Protein AF-A0AB37R751-F1 (afdb_monomer)

Solvent-accessible surface area (backbone atoms only — not comparable to full-atom values): 9716 Å² total; per-residue (Å²): 135,88,84,83,90,74,91,70,77,79,78,75,76,76,74,74,76,80,80,56,66,66,31,51,50,54,21,47,42,38,65,80,43,50,82,46,45,43,68,73,42,83,86,43,25,41,24,34,65,90,78,67,50,33,32,35,45,48,62,89,90,74,39,48,25,40,50,43,96,90,78,48,73,48,73,56,52,73,67,41,37,67,54,26,46,63,26,50,53,50,43,52,60,57,48,73,79,51,77,79,85,55,80,69,80,67,48,75,50,78,55,96,90,33,19,37,17,36,34,90,95,52,65,53,34,3,40,23,93,38,68,64,44,2,41,54,23,26,46,35,73,77,26,73,66,58,32,67,71,79,60,74,86,65,89,71,51,65,45,73,60,90,127

Sequence (163 aa):
MRLFDWLNPRKKVEVEVADYPEARRIAHSLREFPEDWAWKIKGYELLHVPTGFAMWVANKAYGLEEIISGGGKNKFSEHEQSIIWPAVEEWLARCKVGFTGRLPKVRIHWANGVWWCMAKGHPWAGAGISPADAYRSWSRAVSIQERKYETPDEPLQVWSRAL

Organism: Pseudomonas amygdali pv. lachrymans (NCBI:txid53707)

Nearest PDB structures (foldseek):
  8chu-assembly1_A  TM=2.164E-01  e=4.815E-01  Homo sapiens
  5e3s-assembly1_A-2  TM=2.008E-01  e=6.492E+00  Danio rerio

Foldseek 3Di:
DDDDDDPPPDPPPPPPPPDDVVLLVLLCCLQVPVVLWDDPPPQFKIARNVPRWIWGDDPPVVFIWTQDDPRDTHGDDPVSRVSRVVSVVVSVVLCVVDDPVDDADWDWDDDPQWIWIDHPPDQKIFIDNDSVLRVLLRCVVRDPCSCPPDPVPDDGRMDGDDD

Mean predicted aligned error: 15.71 Å

Radius of gyration: 23.75 Å; Cα contacts (8 Å, |Δi|>4): 218; chains: 1; bounding box: 66×27×84 Å

pLDDT: mean 73.71, std 17.1, range [35.91, 94.25]

Secondary structure (DSSP, 8-state):
--------------------HHHHHHHHHHHH-GGGEEEEETTTEEEETTT--EEEE--TTT-EEEE-TTS-EEEPPHHHHHHHHHHHHHHHHHHTTS-SSSPP-EEEEEETTEEEEEETT-SEEEEESSHHHHHHHHHHHH-HHHHHHH-TTPPP-EEE---

Structure (mmCIF, N/CA/C/O backbone):
data_AF-A0AB37R751-F1
#
_entry.id   AF-A0AB37R751-F1
#
loop_
_atom_site.group_PDB
_atom_site.id
_atom_site.type_symbol
_atom_site.label_atom_id
_atom_site.label_alt_id
_atom_site.label_comp_id
_atom_site.label_asym_id
_atom_site.label_entity_id
_atom_site.label_seq_id
_atom_site.pdbx_PDB_ins_code
_atom_site.Cartn_x
_atom_site.Cartn_y
_atom_site.Cartn_z
_atom_site.occupancy
_atom_site.B_iso_or_equiv
_atom_site.auth_seq_id
_atom_site.auth_comp_id
_atom_site.auth_asym_id
_atom_site.auth_atom_id
_atom_site.pdbx_PDB_model_num
ATOM 1 N N . MET A 1 1 ? -49.735 1.252 50.911 1.00 37.78 1 MET A N 1
ATOM 2 C CA . MET A 1 1 ? -49.364 0.185 49.957 1.00 37.78 1 MET A CA 1
ATOM 3 C C . MET A 1 1 ? -49.403 0.803 48.566 1.00 37.78 1 MET A C 1
ATOM 5 O O . MET A 1 1 ? -50.421 1.377 48.213 1.00 37.78 1 MET A O 1
ATOM 9 N N . ARG A 1 2 ? -48.249 0.860 47.888 1.00 44.59 2 ARG A N 1
ATOM 10 C CA . ARG A 1 2 ? -48.030 1.554 46.604 1.00 44.59 2 ARG A CA 1
ATOM 11 C C . ARG A 1 2 ? -48.773 0.838 45.473 1.00 44.59 2 ARG A C 1
ATOM 13 O O . ARG A 1 2 ? -48.759 -0.383 45.492 1.00 44.59 2 ARG A O 1
ATOM 20 N N . LEU A 1 3 ? -49.230 1.555 44.448 1.00 35.91 3 LEU A N 1
ATOM 21 C CA . LEU A 1 3 ? -48.787 1.275 43.078 1.00 35.91 3 LEU A CA 1
ATOM 22 C C . LEU A 1 3 ? -49.074 2.477 42.167 1.00 35.91 3 LEU A C 1
ATOM 24 O O . LEU A 1 3 ? -50.175 3.007 42.115 1.00 35.91 3 LEU A O 1
ATOM 28 N N . PHE A 1 4 ? -47.997 2.929 41.540 1.00 40.53 4 PHE A N 1
ATOM 29 C CA . PHE A 1 4 ? -47.897 4.025 40.596 1.00 40.53 4 PHE A CA 1
ATOM 30 C C . PHE A 1 4 ? -48.294 3.524 39.201 1.00 40.53 4 PHE A C 1
ATOM 32 O O . PHE A 1 4 ? -47.631 2.623 38.689 1.00 40.53 4 PHE A O 1
ATOM 39 N N . ASP A 1 5 ? -49.279 4.155 38.565 1.00 44.03 5 ASP A N 1
ATOM 40 C CA . ASP A 1 5 ? -49.481 4.074 37.116 1.00 44.03 5 ASP A CA 1
ATOM 41 C C . ASP A 1 5 ? -48.626 5.151 36.432 1.00 44.03 5 ASP A C 1
ATOM 43 O O . ASP A 1 5 ? -49.020 6.311 36.319 1.00 44.03 5 ASP A O 1
ATOM 47 N N . TRP A 1 6 ? -47.426 4.773 35.985 1.00 41.66 6 TRP A N 1
ATOM 48 C CA . TRP A 1 6 ? -46.680 5.525 34.973 1.00 41.66 6 TRP A CA 1
ATOM 49 C C . TRP A 1 6 ? -46.772 4.772 33.649 1.00 41.66 6 TRP A C 1
ATOM 51 O O . TRP A 1 6 ? -46.018 3.832 33.392 1.00 41.66 6 TRP A O 1
ATOM 61 N N . LEU A 1 7 ? -47.665 5.231 32.775 1.00 47.12 7 LEU A N 1
ATOM 62 C CA . LEU A 1 7 ? -47.540 5.028 31.336 1.00 47.12 7 LEU A CA 1
ATOM 63 C C . LEU A 1 7 ? -46.283 5.769 30.869 1.00 47.12 7 LEU A C 1
ATOM 65 O O . LEU A 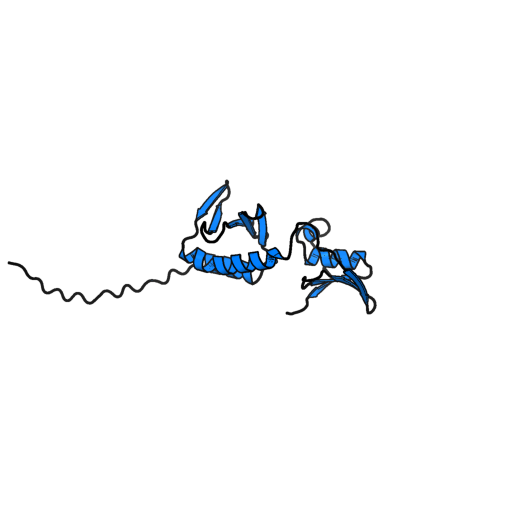1 7 ? -46.330 6.950 30.538 1.00 47.12 7 LEU A O 1
ATOM 69 N N . ASN A 1 8 ? -45.145 5.080 30.873 1.00 43.25 8 ASN A N 1
ATOM 70 C CA . ASN A 1 8 ? -43.934 5.553 30.221 1.00 43.25 8 ASN A CA 1
ATOM 71 C C . ASN A 1 8 ? -43.844 4.837 28.862 1.00 43.25 8 ASN A C 1
ATOM 73 O O . ASN A 1 8 ? -43.461 3.662 28.818 1.00 43.25 8 ASN A O 1
ATOM 77 N N . PRO A 1 9 ? -44.275 5.465 27.752 1.00 44.16 9 PRO A N 1
ATOM 78 C CA . PRO A 1 9 ? -44.154 4.850 26.443 1.00 44.16 9 PRO A CA 1
ATOM 79 C C . PRO A 1 9 ? -42.669 4.662 26.159 1.00 44.16 9 PRO A C 1
ATOM 81 O O . PRO A 1 9 ? -41.881 5.600 26.256 1.00 44.16 9 PRO A O 1
ATOM 84 N N . ARG A 1 10 ? -42.306 3.411 25.860 1.00 42.28 10 ARG A N 1
ATOM 85 C CA . ARG A 1 10 ? -40.988 2.963 25.403 1.00 42.28 10 ARG A CA 1
ATOM 86 C C . ARG A 1 10 ? -40.273 4.094 24.662 1.00 42.28 10 ARG A C 1
ATOM 88 O O . ARG A 1 10 ? -40.614 4.379 23.515 1.00 42.28 10 ARG A O 1
ATOM 95 N N . LYS A 1 11 ? -39.285 4.716 25.317 1.00 39.94 11 LYS A N 1
ATOM 96 C CA . LYS A 1 11 ? -38.267 5.521 24.641 1.00 39.94 11 LYS A CA 1
ATOM 97 C C . LYS A 1 11 ? -37.709 4.633 23.532 1.00 39.94 11 LYS A C 1
ATOM 99 O O . LYS A 1 11 ? -36.967 3.693 23.810 1.00 39.94 11 LYS A O 1
ATOM 104 N N . LYS A 1 12 ? -38.112 4.889 22.286 1.00 41.22 12 LYS A N 1
ATOM 105 C CA . LYS A 1 12 ? -37.323 4.483 21.131 1.00 41.22 12 LYS A CA 1
ATOM 106 C C . LYS A 1 12 ? -36.007 5.219 21.309 1.00 41.22 12 LYS A C 1
ATOM 108 O O . LYS A 1 12 ? -35.954 6.434 21.163 1.00 41.22 12 LYS A O 1
ATOM 113 N N . VAL A 1 13 ? -34.988 4.490 21.744 1.00 42.94 13 VAL A N 1
ATOM 114 C CA . VAL A 1 13 ? -33.613 4.947 21.612 1.00 42.94 13 VAL A CA 1
ATOM 115 C C . VAL A 1 13 ? -33.376 4.944 20.109 1.00 42.94 13 VAL A C 1
ATOM 117 O O . VAL A 1 13 ? -33.146 3.892 19.517 1.00 42.94 13 VAL A O 1
ATOM 120 N N . GLU A 1 14 ? -33.587 6.093 19.471 1.00 40.62 14 GLU A N 1
ATOM 121 C CA . GLU A 1 14 ? -32.978 6.363 18.178 1.00 40.62 14 GLU A CA 1
ATOM 122 C C . GLU A 1 14 ? -31.481 6.203 18.407 1.00 40.62 14 GLU A C 1
ATOM 124 O O . GLU A 1 14 ? -30.848 6.994 19.102 1.00 40.62 14 GLU A O 1
ATOM 129 N N . VAL A 1 15 ? -30.949 5.081 17.931 1.00 46.31 15 VAL A N 1
ATOM 130 C CA . VAL A 1 15 ? -29.513 4.889 17.824 1.00 46.31 15 VAL A CA 1
ATOM 131 C C . VAL A 1 15 ? -29.079 5.940 16.815 1.00 46.31 15 VAL A C 1
ATOM 133 O O . VAL A 1 15 ? -29.307 5.765 15.619 1.00 46.31 15 VAL A O 1
ATOM 136 N N . GLU A 1 16 ? -28.536 7.060 17.295 1.00 49.44 16 GLU A N 1
ATOM 137 C CA . GLU A 1 16 ? -27.708 7.925 16.464 1.00 49.44 16 GLU A CA 1
ATOM 138 C C . GLU A 1 16 ? -26.706 6.998 15.783 1.00 49.44 16 GLU A C 1
ATOM 140 O O . GLU A 1 16 ? -25.875 6.364 16.437 1.00 49.44 16 GLU A O 1
ATOM 145 N N . VAL A 1 17 ? -26.859 6.829 14.471 1.00 55.38 17 VAL A N 1
ATOM 146 C CA . VAL A 1 17 ? -25.887 6.106 13.665 1.00 55.38 17 VAL A CA 1
ATOM 147 C C . VAL A 1 17 ? -24.638 6.961 13.737 1.00 55.38 17 VAL A C 1
ATOM 149 O O . VAL A 1 17 ? -24.540 7.959 13.028 1.00 55.38 17 VAL A O 1
ATOM 152 N N . ALA A 1 18 ? -23.736 6.620 14.658 1.00 63.06 18 ALA A N 1
ATOM 153 C CA . ALA A 1 18 ? -22.441 7.259 14.752 1.00 63.06 18 ALA A CA 1
ATOM 154 C C . ALA A 1 18 ? -21.825 7.213 13.352 1.00 63.06 18 ALA A C 1
ATOM 156 O O . ALA A 1 18 ? -21.628 6.137 12.779 1.00 63.06 18 ALA A O 1
ATOM 157 N N . ASP A 1 19 ? -21.631 8.385 12.754 1.00 81.69 19 ASP A N 1
ATOM 158 C CA . ASP A 1 19 ? -20.976 8.463 11.465 1.00 81.69 19 ASP A CA 1
ATOM 159 C C . ASP A 1 19 ? -19.473 8.344 11.701 1.00 81.69 19 ASP A C 1
ATOM 161 O O . ASP A 1 19 ? -18.906 9.027 12.554 1.00 81.69 19 ASP A O 1
ATO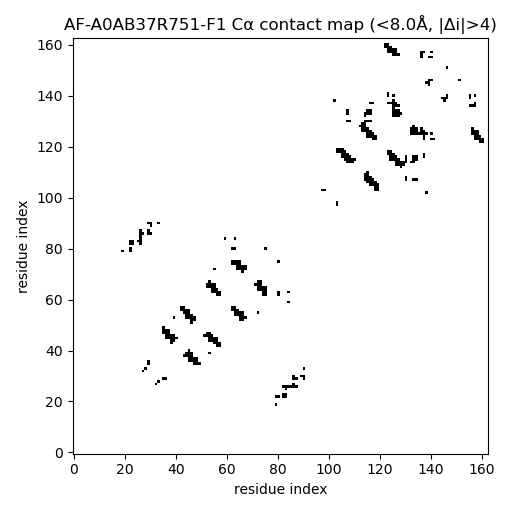M 165 N N . TYR A 1 20 ? -18.832 7.448 10.956 1.00 88.75 20 TYR A N 1
ATOM 166 C CA . TYR A 1 20 ? -17.402 7.163 11.060 1.00 88.75 20 TYR A CA 1
ATOM 167 C C . TYR A 1 20 ? -16.695 7.646 9.784 1.00 88.75 20 TYR A C 1
ATOM 169 O O . TYR A 1 20 ? -16.256 6.821 8.972 1.00 88.75 20 TYR A O 1
ATOM 177 N N . PRO A 1 21 ? -16.612 8.971 9.546 1.00 88.69 21 PRO A N 1
ATOM 178 C CA . PRO A 1 21 ? -16.107 9.527 8.291 1.00 88.69 21 PRO A CA 1
ATOM 179 C C . PRO A 1 21 ? -14.650 9.136 8.034 1.00 88.69 21 PRO A C 1
ATOM 181 O O . PRO A 1 21 ? -14.301 8.779 6.911 1.00 88.69 21 PRO A O 1
ATOM 184 N N . GLU A 1 22 ? -13.815 9.103 9.075 1.00 88.12 22 GLU A N 1
ATOM 185 C CA . GLU A 1 22 ? -12.412 8.701 8.951 1.00 88.12 22 GLU A CA 1
ATOM 186 C C . GLU A 1 22 ? -12.260 7.221 8.589 1.00 88.12 22 GLU A C 1
ATOM 188 O O . GLU A 1 22 ? -11.513 6.885 7.670 1.00 88.12 22 GLU A O 1
ATOM 193 N N . ALA A 1 23 ? -13.036 6.329 9.211 1.00 90.25 23 ALA A N 1
ATOM 194 C CA . ALA A 1 23 ? -13.029 4.912 8.852 1.00 90.25 23 ALA A CA 1
ATOM 195 C C . ALA A 1 23 ? -13.472 4.687 7.398 1.00 90.25 23 ALA A C 1
ATOM 197 O O . ALA A 1 23 ? -12.856 3.903 6.671 1.00 90.25 23 ALA A O 1
ATOM 198 N N . ARG A 1 24 ? -14.502 5.415 6.940 1.00 90.69 24 ARG A N 1
ATOM 199 C CA . ARG A 1 24 ? -14.938 5.396 5.534 1.00 90.69 24 ARG A CA 1
ATOM 200 C C . ARG A 1 24 ? -13.844 5.921 4.604 1.00 90.69 24 ARG A C 1
ATOM 202 O O . ARG A 1 24 ? -13.620 5.318 3.558 1.00 90.69 24 ARG A O 1
ATOM 209 N N . ARG A 1 25 ? -13.147 6.997 4.982 1.00 86.56 25 ARG A N 1
ATOM 210 C CA . ARG A 1 25 ? -12.048 7.594 4.207 1.00 86.56 25 ARG A CA 1
ATOM 211 C C . ARG A 1 25 ? -10.875 6.629 4.050 1.00 86.56 25 ARG A C 1
ATOM 213 O O . ARG A 1 25 ? -10.386 6.455 2.936 1.00 86.56 25 ARG A O 1
ATOM 220 N N . ILE A 1 26 ? -10.471 5.954 5.128 1.00 89.62 26 ILE A N 1
ATOM 221 C CA . ILE A 1 26 ? -9.421 4.923 5.100 1.00 89.62 26 ILE A CA 1
ATOM 222 C C . ILE A 1 26 ? -9.850 3.752 4.207 1.00 89.62 26 ILE A C 1
ATOM 224 O O . ILE A 1 26 ? -9.105 3.353 3.313 1.00 89.62 26 ILE A O 1
ATOM 228 N N . ALA A 1 27 ? -11.065 3.229 4.402 1.00 92.00 27 ALA A N 1
ATOM 229 C CA . ALA A 1 27 ? -11.585 2.117 3.609 1.00 92.00 27 ALA A CA 1
ATOM 230 C C . ALA A 1 27 ? -11.683 2.460 2.113 1.00 92.00 27 ALA A C 1
ATOM 232 O O . ALA A 1 27 ? -11.318 1.647 1.268 1.00 92.00 27 ALA A O 1
ATOM 233 N N . HIS A 1 28 ? -12.157 3.665 1.785 1.00 85.81 28 HIS A N 1
ATOM 234 C CA . HIS A 1 28 ? -12.217 4.174 0.417 1.00 85.81 28 HIS A CA 1
ATOM 235 C C . HIS A 1 28 ? -10.816 4.296 -0.189 1.00 85.81 28 HIS A C 1
ATOM 237 O O . HIS A 1 28 ? -10.583 3.811 -1.290 1.00 85.81 28 HIS A O 1
ATOM 243 N N . SER A 1 29 ? -9.863 4.879 0.546 1.00 81.12 29 SER A N 1
ATOM 244 C CA . SER A 1 29 ? -8.475 5.016 0.094 1.00 81.12 29 SER A CA 1
ATOM 245 C C . SER A 1 29 ? -7.828 3.663 -0.224 1.00 81.12 29 SER A C 1
ATOM 247 O O . SER A 1 29 ? -7.246 3.511 -1.290 1.00 81.12 29 SER A O 1
ATOM 249 N N . LEU A 1 30 ? -7.992 2.653 0.636 1.00 86.50 30 LEU A N 1
ATOM 250 C CA . LEU A 1 30 ? -7.456 1.304 0.399 1.00 86.50 30 LEU A CA 1
ATOM 251 C C . LEU A 1 30 ? -8.045 0.615 -0.846 1.00 86.50 30 LEU A C 1
ATOM 253 O O . LEU A 1 30 ? -7.355 -0.186 -1.480 1.00 86.50 30 LEU A O 1
ATOM 257 N N . ARG A 1 31 ? -9.314 0.889 -1.177 1.00 83.94 31 ARG A N 1
ATOM 258 C CA . ARG A 1 31 ? -10.012 0.272 -2.319 1.00 83.94 31 ARG A CA 1
ATOM 259 C C . ARG A 1 31 ? -9.673 0.942 -3.642 1.00 83.94 31 ARG A C 1
ATOM 261 O O . ARG A 1 31 ? -9.304 0.238 -4.586 1.00 83.94 31 ARG A O 1
ATOM 268 N N . GLU A 1 32 ? -9.809 2.265 -3.674 1.00 80.62 32 GLU A N 1
ATOM 269 C CA . GLU A 1 32 ? -9.694 3.084 -4.884 1.00 80.62 32 GLU A CA 1
ATOM 270 C C . GLU A 1 32 ? -8.238 3.420 -5.224 1.00 80.62 32 GLU A C 1
ATOM 272 O O . GLU A 1 32 ? -7.900 3.522 -6.398 1.00 80.62 32 GLU A O 1
ATOM 277 N N . PHE A 1 33 ? -7.370 3.536 -4.211 1.00 76.31 33 PHE A N 1
ATOM 278 C CA . PHE A 1 33 ? -5.958 3.916 -4.359 1.00 76.31 33 PHE A CA 1
ATOM 279 C C . PHE A 1 33 ? -5.023 2.935 -3.622 1.00 76.31 33 PHE A C 1
ATOM 281 O O . PHE A 1 33 ? -4.244 3.332 -2.750 1.00 76.31 33 PHE A O 1
ATOM 288 N N . PRO A 1 34 ? -5.088 1.620 -3.907 1.00 78.00 34 PRO A N 1
ATOM 289 C CA . PRO A 1 34 ? -4.289 0.612 -3.207 1.00 78.00 34 PRO A CA 1
ATOM 290 C C . PRO A 1 34 ? -2.769 0.834 -3.328 1.00 78.00 34 PRO A C 1
ATOM 292 O O . PRO A 1 34 ? -2.019 0.379 -2.466 1.00 78.00 34 PRO A O 1
ATOM 295 N N . GLU A 1 35 ? -2.301 1.512 -4.374 1.00 74.94 35 GLU A N 1
ATOM 296 C CA . GLU 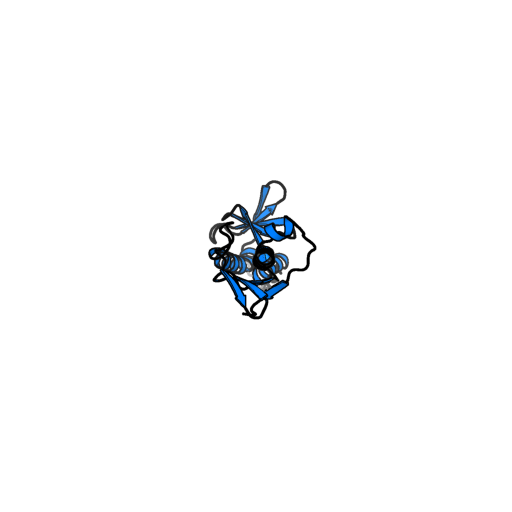A 1 35 ? -0.898 1.848 -4.635 1.00 74.94 35 GLU A CA 1
ATOM 297 C C . GLU A 1 35 ? -0.323 2.936 -3.720 1.00 74.94 35 GLU A C 1
ATOM 299 O O . GLU A 1 35 ? 0.900 3.017 -3.573 1.00 74.94 35 GLU A O 1
ATOM 304 N N . ASP A 1 36 ? -1.180 3.735 -3.081 1.00 79.06 36 ASP A N 1
ATOM 305 C CA . ASP A 1 36 ? -0.762 4.724 -2.083 1.00 79.06 36 ASP A CA 1
ATOM 306 C C . ASP A 1 36 ? -0.413 4.070 -0.743 1.00 79.06 36 ASP A C 1
ATOM 308 O O . ASP A 1 36 ? 0.169 4.703 0.141 1.00 79.06 36 ASP A O 1
ATOM 312 N N . TRP A 1 37 ? -0.731 2.785 -0.595 1.00 81.25 37 TRP A N 1
ATOM 313 C CA . TRP A 1 37 ? -0.451 2.003 0.592 1.00 81.25 37 TRP A CA 1
ATOM 314 C C . TRP A 1 37 ? 0.729 1.063 0.366 1.00 81.25 37 TRP A C 1
ATOM 316 O O . TRP A 1 37 ? 0.867 0.411 -0.668 1.00 81.25 37 TRP A O 1
ATOM 326 N N . ALA A 1 38 ? 1.586 0.963 1.374 1.00 83.44 38 ALA A N 1
ATOM 327 C CA . ALA A 1 38 ? 2.741 0.080 1.372 1.00 83.44 38 ALA A CA 1
ATOM 328 C C . ALA A 1 38 ? 2.964 -0.529 2.756 1.00 83.44 38 ALA A C 1
ATOM 330 O O . ALA A 1 38 ? 2.477 -0.034 3.770 1.00 83.44 38 ALA A O 1
ATOM 331 N N . TRP A 1 39 ? 3.759 -1.593 2.818 1.00 81.62 39 TRP A N 1
ATOM 332 C CA . TRP A 1 39 ? 4.257 -2.086 4.096 1.00 81.62 39 TRP A CA 1
ATOM 333 C C . TRP A 1 39 ? 5.308 -1.128 4.661 1.00 81.62 39 TRP A C 1
ATOM 335 O O . TRP A 1 39 ? 6.333 -0.900 4.022 1.00 81.62 39 TRP A O 1
ATOM 345 N N . LYS A 1 40 ? 5.095 -0.641 5.886 1.00 81.69 40 LYS A N 1
ATOM 346 C CA . LYS A 1 40 ? 6.146 -0.011 6.702 1.00 81.69 40 LYS A CA 1
ATOM 347 C C . LYS A 1 40 ? 6.956 -1.064 7.447 1.00 81.69 40 LYS A C 1
ATOM 349 O O . LYS A 1 40 ? 8.180 -1.075 7.374 1.00 81.69 40 LYS A O 1
ATOM 354 N N . ILE A 1 41 ? 6.255 -1.999 8.088 1.00 77.12 41 ILE A N 1
ATOM 355 C CA . ILE A 1 41 ? 6.808 -3.238 8.638 1.00 77.12 41 ILE A CA 1
ATOM 356 C C . ILE A 1 41 ? 5.987 -4.380 8.058 1.00 77.12 41 ILE A C 1
ATOM 358 O O . ILE A 1 41 ? 4.793 -4.512 8.332 1.00 77.12 41 ILE A O 1
ATOM 362 N N . LYS A 1 42 ? 6.620 -5.204 7.222 1.00 74.88 42 LYS A N 1
ATOM 363 C CA . LYS A 1 42 ? 5.929 -6.262 6.481 1.00 74.88 42 LYS A CA 1
ATOM 364 C C . LYS A 1 42 ? 5.181 -7.207 7.425 1.00 74.88 42 LYS A C 1
ATOM 366 O O . LYS A 1 42 ? 5.785 -7.797 8.314 1.00 74.88 42 LYS A O 1
ATOM 371 N N . GLY A 1 43 ? 3.881 -7.371 7.181 1.00 71.62 43 GLY A N 1
ATOM 372 C CA . GLY A 1 43 ? 3.004 -8.249 7.956 1.00 71.62 43 GLY A CA 1
ATOM 373 C C . GLY A 1 43 ? 2.445 -7.639 9.243 1.00 71.62 43 GLY A C 1
ATOM 374 O O . GLY A 1 43 ? 1.661 -8.312 9.902 1.00 71.62 43 GLY A O 1
ATOM 375 N N . TYR A 1 44 ? 2.818 -6.401 9.586 1.00 77.19 44 TYR A N 1
ATOM 376 C CA . TYR A 1 44 ? 2.396 -5.757 10.832 1.00 77.19 44 TYR A CA 1
ATOM 377 C C . TYR A 1 44 ? 1.918 -4.317 10.655 1.00 77.19 44 TYR A C 1
ATOM 379 O O . TYR A 1 44 ? 1.015 -3.913 11.371 1.00 77.19 44 TYR A O 1
ATOM 387 N N . GLU A 1 45 ? 2.487 -3.535 9.733 1.00 86.00 45 GLU A N 1
ATOM 388 C CA . GLU A 1 45 ? 2.176 -2.105 9.606 1.00 86.00 45 GLU A CA 1
ATOM 389 C C . GLU A 1 45 ? 1.986 -1.679 8.149 1.00 86.00 45 GLU A C 1
ATOM 391 O O . GLU A 1 45 ? 2.918 -1.765 7.342 1.00 86.00 45 GLU A O 1
ATOM 396 N N . LEU A 1 46 ? 0.800 -1.161 7.834 1.00 87.50 46 LEU A N 1
ATOM 397 C CA . LEU A 1 46 ? 0.500 -0.475 6.583 1.00 87.50 46 LEU A CA 1
ATOM 398 C C . LEU A 1 46 ? 0.759 1.020 6.722 1.00 87.50 46 LEU A C 1
ATOM 400 O O . LEU A 1 46 ? 0.418 1.624 7.730 1.00 87.50 46 LEU A O 1
ATOM 404 N N . LEU A 1 47 ? 1.341 1.617 5.693 1.00 87.88 47 LEU A N 1
ATOM 405 C CA . LEU A 1 47 ? 1.632 3.038 5.589 1.00 87.88 47 LEU A CA 1
ATOM 406 C C . LEU A 1 47 ? 0.947 3.590 4.352 1.00 87.88 47 LEU A C 1
ATOM 408 O O . LEU A 1 47 ? 1.208 3.122 3.247 1.00 87.88 47 LEU A O 1
ATOM 412 N N . HIS A 1 48 ? 0.140 4.621 4.547 1.00 84.62 48 HIS A N 1
ATOM 413 C CA . HIS A 1 48 ? -0.312 5.494 3.483 1.00 84.62 48 HIS A CA 1
ATOM 414 C C . HIS A 1 48 ? 0.822 6.470 3.147 1.00 84.62 48 HIS A C 1
ATOM 416 O O . HIS A 1 48 ? 1.094 7.431 3.873 1.00 84.62 48 HIS A O 1
ATOM 422 N N . VAL A 1 49 ? 1.533 6.180 2.061 1.00 80.81 49 VAL A N 1
ATOM 423 C CA . VAL A 1 49 ? 2.767 6.858 1.648 1.00 80.81 49 VAL A CA 1
ATOM 424 C C . VAL A 1 49 ? 2.584 8.370 1.459 1.00 80.81 49 VAL A C 1
ATOM 426 O O . VAL A 1 49 ? 3.481 9.098 1.893 1.00 80.81 49 VAL A O 1
ATOM 429 N N . PRO A 1 50 ? 1.478 8.881 0.874 1.00 75.75 50 PRO A N 1
ATOM 430 C CA . PRO A 1 50 ? 1.313 10.320 0.672 1.00 75.75 50 PRO A CA 1
ATOM 431 C C . PRO A 1 50 ? 1.216 11.125 1.971 1.00 75.75 50 PRO A C 1
ATOM 433 O O . PRO A 1 50 ? 1.736 12.235 2.039 1.00 75.75 50 PRO A O 1
ATOM 436 N N . THR A 1 51 ? 0.558 10.586 3.004 1.00 78.25 51 THR A N 1
ATOM 437 C CA . THR A 1 51 ? 0.278 11.340 4.243 1.00 78.25 51 THR A CA 1
ATOM 438 C C . THR A 1 51 ? 1.166 10.943 5.414 1.00 78.25 51 THR A C 1
ATOM 440 O O . THR A 1 51 ? 1.165 11.628 6.432 1.00 78.25 51 THR A O 1
ATOM 443 N N . GLY A 1 52 ? 1.890 9.827 5.318 1.00 81.69 52 GLY A N 1
ATOM 444 C CA . GLY A 1 52 ? 2.654 9.279 6.438 1.00 81.69 52 GLY A CA 1
ATOM 445 C C . GLY A 1 52 ? 1.797 8.568 7.493 1.00 81.69 52 GLY A C 1
ATOM 446 O O . GLY A 1 52 ? 2.350 8.053 8.465 1.00 81.69 52 GLY A O 1
ATOM 447 N N . PHE A 1 53 ? 0.473 8.510 7.305 1.00 87.75 53 PHE A N 1
ATOM 448 C CA . PHE A 1 53 ? -0.438 7.779 8.186 1.00 87.75 53 PHE A CA 1
ATOM 449 C C . PHE A 1 53 ? -0.074 6.296 8.188 1.00 87.75 53 PHE A C 1
ATOM 451 O O . PHE A 1 53 ? 0.058 5.690 7.124 1.00 87.75 53 PHE A O 1
ATOM 458 N N . ALA A 1 54 ? 0.071 5.703 9.369 1.00 89.88 54 ALA A N 1
ATOM 459 C CA . ALA A 1 54 ? 0.407 4.298 9.503 1.00 89.88 54 ALA A CA 1
ATOM 460 C C . ALA A 1 54 ? -0.593 3.587 10.412 1.00 89.88 54 ALA A C 1
ATOM 462 O O . ALA A 1 54 ? -1.011 4.112 11.439 1.00 89.88 54 ALA A O 1
ATOM 463 N N . MET A 1 55 ? -0.949 2.370 10.028 1.00 91.25 55 MET A N 1
ATOM 464 C CA . MET A 1 55 ? -1.887 1.523 10.737 1.00 91.25 55 MET A CA 1
ATOM 465 C C . MET A 1 55 ? -1.242 0.171 10.985 1.00 91.25 55 MET A C 1
ATOM 467 O O . MET A 1 55 ? -0.723 -0.474 10.074 1.00 91.25 55 MET A O 1
ATOM 471 N N . TRP A 1 56 ? -1.298 -0.270 12.229 1.00 87.31 56 TRP A N 1
ATOM 472 C CA . TRP A 1 56 ? -0.998 -1.632 12.588 1.00 87.31 56 TRP A CA 1
ATOM 473 C C . TRP A 1 56 ? -2.150 -2.544 12.164 1.00 87.31 56 TRP A C 1
ATOM 475 O O . TRP A 1 56 ? -3.323 -2.278 12.433 1.00 87.31 56 TRP A O 1
ATOM 485 N N . VAL A 1 57 ? -1.788 -3.623 11.483 1.00 85.00 57 VAL A N 1
ATOM 486 C CA . VAL A 1 57 ? -2.695 -4.629 10.946 1.00 85.00 57 VAL A CA 1
ATOM 487 C C . VAL A 1 57 ? -2.195 -5.981 11.419 1.00 85.00 57 VAL A C 1
ATOM 489 O O . VAL A 1 57 ? -1.400 -6.628 10.736 1.00 85.00 57 VAL A O 1
ATOM 492 N N . ALA A 1 58 ? -2.652 -6.431 12.583 1.00 67.94 58 ALA A N 1
ATOM 493 C CA . ALA A 1 58 ? -2.652 -7.864 12.830 1.00 67.94 58 ALA A CA 1
ATOM 494 C C . ALA A 1 58 ? -3.957 -8.459 12.350 1.00 67.94 58 ALA A C 1
ATOM 496 O O . ALA A 1 58 ? -4.938 -7.759 12.133 1.00 67.94 58 ALA A O 1
ATOM 497 N N . ASN A 1 59 ? -3.928 -9.772 12.144 1.00 65.00 59 ASN A N 1
ATOM 498 C CA . ASN A 1 59 ? -5.064 -10.564 11.699 1.00 65.00 59 ASN A CA 1
ATOM 499 C C . ASN A 1 59 ? -6.384 -10.184 12.414 1.00 65.00 59 ASN A C 1
ATOM 501 O O . ASN A 1 59 ? -6.393 -9.583 13.487 1.00 65.00 59 ASN A O 1
ATOM 505 N N . LYS A 1 60 ? -7.509 -10.620 11.840 1.00 58.06 60 LYS A N 1
ATOM 506 C CA . LYS A 1 60 ? -8.870 -10.244 12.255 1.00 58.06 60 LYS A CA 1
ATOM 507 C C . LYS A 1 60 ? -9.158 -10.382 13.761 1.00 58.06 60 LYS A C 1
ATOM 509 O O . LYS A 1 60 ? -10.049 -9.707 14.257 1.00 58.06 60 LYS A O 1
ATOM 514 N N . ALA A 1 61 ? -8.427 -11.236 14.486 1.00 54.38 61 ALA A N 1
ATOM 515 C CA . ALA A 1 61 ? -8.593 -11.434 15.926 1.00 54.38 61 ALA A CA 1
ATOM 516 C C . ALA A 1 61 ? -7.902 -10.365 16.797 1.00 54.38 61 ALA A C 1
ATOM 518 O O . ALA A 1 61 ? -8.311 -10.155 17.935 1.00 54.38 61 ALA A O 1
ATOM 519 N N . TYR A 1 62 ? -6.863 -9.701 16.287 1.00 58.94 62 TYR A N 1
ATOM 520 C CA . TYR A 1 62 ? -6.090 -8.695 17.027 1.00 58.94 62 TYR A CA 1
ATOM 521 C C . TYR A 1 62 ? -6.488 -7.253 16.678 1.00 58.94 62 TYR A C 1
ATOM 523 O O . TYR A 1 62 ? -6.296 -6.359 17.500 1.00 58.94 62 TYR A O 1
ATOM 531 N N . GLY A 1 63 ? -7.109 -7.043 15.514 1.00 73.94 63 GLY A N 1
ATOM 532 C CA . GLY A 1 63 ? -7.741 -5.781 15.135 1.00 73.94 63 GLY A CA 1
ATOM 533 C C . GLY A 1 63 ? -6.807 -4.749 14.500 1.00 73.94 63 GLY A C 1
ATOM 534 O O . GLY A 1 63 ? -5.641 -5.023 14.212 1.00 73.94 63 GLY A O 1
ATOM 535 N N . LEU A 1 64 ? -7.360 -3.561 14.241 1.00 86.75 64 LEU A N 1
ATOM 536 C CA . LEU A 1 64 ? -6.657 -2.429 13.631 1.00 86.75 64 LEU A CA 1
ATOM 537 C C . LEU A 1 64 ? -6.316 -1.367 14.673 1.00 86.75 64 LEU A C 1
ATOM 539 O O . LEU A 1 64 ? -7.148 -1.027 15.520 1.00 86.75 64 LEU A O 1
ATOM 543 N N . GLU A 1 65 ? -5.130 -0.778 14.547 1.00 89.69 65 GLU A N 1
ATOM 544 C CA . GLU A 1 65 ? -4.692 0.331 15.400 1.00 89.69 65 GLU A CA 1
ATOM 545 C C . GLU A 1 65 ? -3.967 1.387 14.563 1.00 89.69 65 GLU A C 1
ATOM 547 O O . GLU A 1 65 ? -3.122 1.051 13.741 1.00 89.69 65 GLU A O 1
ATOM 552 N N . GLU A 1 66 ? -4.255 2.668 14.764 1.00 88.69 66 GLU A N 1
ATOM 553 C CA . GLU A 1 66 ? -3.431 3.751 14.228 1.00 88.69 66 GLU A CA 1
ATOM 554 C C . GLU A 1 66 ? -2.104 3.818 14.992 1.00 88.69 66 GLU A C 1
ATOM 556 O O . GLU A 1 66 ? -2.067 3.684 16.216 1.00 88.69 66 GLU A O 1
ATOM 561 N N . ILE A 1 67 ? -1.005 4.051 14.280 1.00 85.62 67 ILE A N 1
ATOM 562 C CA . ILE A 1 67 ? 0.319 4.244 14.869 1.00 85.62 67 ILE A CA 1
ATOM 563 C C . ILE A 1 67 ? 0.556 5.743 15.034 1.00 85.62 67 ILE A C 1
ATOM 565 O O . ILE A 1 67 ? 0.745 6.464 14.056 1.00 85.62 67 ILE A O 1
ATOM 569 N N . ILE A 1 68 ? 0.593 6.198 16.284 1.00 84.62 68 ILE A N 1
ATOM 570 C CA . ILE A 1 68 ? 0.800 7.602 16.635 1.00 84.62 68 ILE A CA 1
ATOM 571 C C . ILE A 1 68 ? 2.298 7.936 16.571 1.00 84.62 68 ILE A C 1
ATOM 573 O O . ILE A 1 68 ? 3.168 7.122 16.908 1.00 84.62 68 ILE A O 1
ATOM 577 N N . SER A 1 69 ? 2.616 9.167 16.173 1.00 66.38 69 SER A N 1
ATOM 578 C CA . SER A 1 69 ? 3.955 9.753 16.259 1.00 66.38 69 SER A CA 1
ATOM 579 C C . SER A 1 69 ? 4.524 9.606 17.679 1.00 66.38 69 SER A C 1
ATOM 581 O O . SER A 1 69 ? 4.001 10.163 18.638 1.00 66.38 69 SER A O 1
ATOM 583 N N . GLY A 1 70 ? 5.598 8.818 17.815 1.00 67.00 70 GLY A N 1
ATOM 584 C CA . GLY A 1 70 ? 6.195 8.446 19.109 1.00 67.00 70 GLY A CA 1
ATOM 585 C C . GLY A 1 70 ? 6.083 6.959 19.468 1.00 67.00 70 GLY A C 1
ATOM 586 O O . GLY A 1 70 ? 6.620 6.547 20.490 1.00 67.00 70 GLY A O 1
ATOM 587 N N . GLY A 1 71 ? 5.437 6.140 18.627 1.00 65.44 71 GLY A N 1
ATOM 588 C CA . GLY A 1 71 ? 5.381 4.679 18.788 1.00 65.44 71 GLY A CA 1
ATOM 589 C C . GLY A 1 71 ? 4.198 4.171 19.618 1.00 65.44 71 GLY A C 1
ATOM 590 O O . GLY A 1 71 ? 4.090 2.968 19.853 1.00 65.44 71 GLY A O 1
ATOM 591 N N . GLY A 1 72 ? 3.304 5.069 20.040 1.00 78.38 72 GLY A N 1
ATOM 592 C CA . GLY A 1 72 ? 2.020 4.705 20.632 1.00 78.38 72 GLY A CA 1
ATOM 593 C C . GLY A 1 72 ? 1.057 4.136 19.590 1.00 78.38 72 GLY A C 1
ATOM 594 O O . GLY A 1 72 ? 1.212 4.369 18.390 1.00 78.38 72 GLY A O 1
ATOM 595 N N . LYS A 1 73 ? 0.047 3.402 20.055 1.00 83.94 73 LYS A N 1
ATOM 596 C CA . LYS A 1 73 ? -1.008 2.857 19.199 1.00 83.94 73 LYS A CA 1
ATOM 597 C C . LYS A 1 73 ? -2.373 3.281 19.716 1.00 83.94 73 LYS A C 1
ATOM 599 O O . LYS A 1 73 ? -2.614 3.202 20.920 1.00 83.94 73 LYS A O 1
ATOM 604 N N . ASN A 1 74 ? -3.242 3.724 18.815 1.00 87.00 74 ASN A N 1
ATOM 605 C CA . ASN A 1 74 ? -4.628 4.040 19.127 1.00 87.00 74 ASN A CA 1
ATOM 606 C C . ASN A 1 74 ? -5.543 3.011 18.473 1.00 87.00 74 ASN A C 1
ATOM 608 O O . ASN A 1 74 ? -5.544 2.856 17.252 1.00 87.00 74 ASN A O 1
ATOM 612 N N . LYS A 1 75 ? -6.302 2.278 19.282 1.00 89.00 75 LYS A N 1
ATOM 613 C CA . LYS A 1 75 ? -7.143 1.196 18.781 1.00 89.00 75 LYS A CA 1
ATOM 614 C C . LYS A 1 75 ? -8.402 1.767 18.136 1.00 89.00 75 LYS A C 1
ATOM 616 O O . LYS A 1 75 ? -9.127 2.523 18.776 1.00 89.00 75 LYS A O 1
ATOM 621 N N . PHE A 1 76 ? -8.691 1.349 16.905 1.00 89.00 76 PHE A N 1
ATOM 622 C CA . PHE A 1 76 ? -9.977 1.646 16.276 1.00 89.00 76 PHE A CA 1
ATOM 623 C C . PHE A 1 76 ? -11.104 0.942 17.038 1.00 89.00 76 PHE A C 1
ATOM 625 O O . PHE A 1 76 ? -10.954 -0.208 17.468 1.00 89.00 76 PHE A O 1
ATOM 632 N N . SER A 1 77 ? -12.251 1.597 17.182 1.00 89.81 77 SER A N 1
ATOM 633 C CA . SER A 1 77 ? -13.450 0.963 17.736 1.00 89.81 77 SER A CA 1
ATOM 634 C C . SER A 1 77 ? -13.900 -0.225 16.876 1.00 89.81 77 SER A C 1
ATOM 636 O O . SER A 1 77 ? -13.567 -0.322 15.694 1.00 89.81 77 SER A O 1
ATOM 638 N N . GLU A 1 78 ? -14.691 -1.139 17.442 1.00 88.19 78 GLU A N 1
ATOM 639 C CA . GLU A 1 78 ? -15.200 -2.301 16.696 1.00 88.19 78 GLU A CA 1
ATOM 640 C C . GLU A 1 78 ? -15.984 -1.893 15.437 1.00 88.19 78 GLU A C 1
ATOM 642 O O . GLU A 1 78 ? -15.867 -2.535 14.392 1.00 88.19 78 GLU A O 1
ATOM 647 N N . HIS A 1 79 ? -16.724 -0.783 15.502 1.00 89.62 79 HIS A N 1
ATOM 648 C CA . HIS A 1 79 ? -17.457 -0.247 14.358 1.00 89.62 79 HIS A CA 1
ATOM 649 C C . HIS A 1 79 ? -16.529 0.299 13.270 1.00 89.62 79 HIS A C 1
ATOM 651 O O . HIS A 1 79 ? -16.698 -0.059 12.104 1.00 89.62 79 HIS A O 1
ATOM 657 N N . GLU A 1 80 ? -15.515 1.091 13.620 1.00 90.88 80 GLU A N 1
ATOM 658 C CA . GLU A 1 80 ? -14.519 1.564 12.649 1.00 90.88 80 GLU A CA 1
ATOM 659 C C . GLU A 1 80 ? -13.780 0.390 12.003 1.00 90.88 80 GLU A C 1
ATOM 661 O O . GLU A 1 80 ? -13.630 0.341 10.781 1.00 90.88 80 GLU A O 1
ATOM 666 N N . GLN A 1 81 ? -13.401 -0.614 12.798 1.00 91.12 81 GLN A N 1
ATOM 667 C CA . GLN A 1 81 ? -12.783 -1.832 12.285 1.00 91.12 81 GLN A CA 1
ATOM 668 C C . GLN A 1 81 ? -13.702 -2.574 11.313 1.00 91.12 81 GLN A C 1
ATOM 670 O O . GLN A 1 81 ? -13.237 -3.010 10.265 1.00 91.12 81 GLN A O 1
ATOM 675 N N . SER A 1 82 ? -15.004 -2.674 11.597 1.00 90.38 82 SER A N 1
ATOM 676 C CA . SER A 1 82 ? -15.967 -3.319 10.692 1.00 90.38 82 SER A CA 1
ATOM 677 C C . SER A 1 82 ? -16.070 -2.630 9.321 1.00 90.38 82 SER A C 1
ATOM 679 O O . SER A 1 82 ? -16.364 -3.286 8.321 1.00 90.38 82 SER A O 1
ATOM 681 N N . ILE A 1 83 ? -15.772 -1.327 9.263 1.00 91.31 83 ILE A N 1
ATOM 682 C CA . ILE A 1 83 ? -15.766 -0.523 8.036 1.00 91.31 83 ILE A CA 1
ATOM 683 C C . ILE A 1 83 ? -14.437 -0.682 7.284 1.00 91.31 83 ILE A C 1
ATOM 685 O O . ILE A 1 83 ? -14.436 -0.864 6.062 1.00 91.31 83 ILE A O 1
ATOM 689 N N . ILE A 1 84 ? -13.311 -0.622 8.001 1.00 92.19 84 ILE A N 1
ATOM 690 C CA . ILE A 1 84 ? -11.960 -0.613 7.417 1.00 92.19 84 ILE A CA 1
ATOM 691 C C . ILE A 1 84 ? -11.505 -2.023 7.017 1.00 92.19 84 ILE A C 1
ATOM 693 O O . ILE A 1 84 ? -10.925 -2.211 5.945 1.00 92.19 84 ILE A O 1
ATOM 697 N N . TRP A 1 85 ? -11.780 -3.029 7.851 1.00 91.25 85 TRP A N 1
ATOM 698 C CA . TRP A 1 85 ? -11.224 -4.379 7.722 1.00 91.25 85 TRP A CA 1
ATOM 699 C C . TRP A 1 85 ? -11.480 -5.045 6.362 1.00 91.25 85 TRP A C 1
ATOM 701 O O . TRP A 1 85 ? -10.526 -5.586 5.804 1.00 91.25 85 TRP A O 1
ATOM 711 N N . PRO A 1 86 ? -12.683 -4.970 5.755 1.00 91.94 86 PRO A N 1
ATOM 712 C CA . PRO A 1 86 ? -12.903 -5.569 4.438 1.00 91.94 86 PRO A CA 1
ATOM 713 C C . PRO A 1 86 ? -11.984 -4.993 3.350 1.00 91.94 86 PRO A C 1
ATOM 715 O O . PRO A 1 86 ? -11.510 -5.730 2.490 1.00 91.94 86 PRO A O 1
ATOM 718 N N . ALA A 1 87 ? -11.698 -3.685 3.394 1.00 91.56 87 ALA A N 1
ATOM 719 C CA . ALA A 1 87 ? -10.781 -3.047 2.447 1.00 91.56 87 ALA A CA 1
ATOM 720 C C . ALA A 1 87 ? -9.327 -3.483 2.684 1.00 91.56 87 ALA A C 1
ATOM 722 O O . ALA A 1 87 ? -8.583 -3.717 1.734 1.00 91.56 87 ALA A O 1
ATOM 723 N N . VAL A 1 88 ? -8.934 -3.648 3.951 1.00 89.62 88 VAL A N 1
ATOM 724 C CA . VAL A 1 88 ? -7.617 -4.184 4.320 1.00 89.62 88 VAL A CA 1
ATOM 725 C C . VAL A 1 88 ? -7.461 -5.625 3.842 1.00 89.62 88 VAL A C 1
ATOM 727 O O . VAL A 1 88 ? -6.445 -5.948 3.240 1.00 89.62 88 VAL A O 1
ATOM 730 N N . GLU A 1 89 ? -8.448 -6.497 4.060 1.00 88.00 89 GLU A N 1
ATOM 731 C CA . GLU A 1 89 ?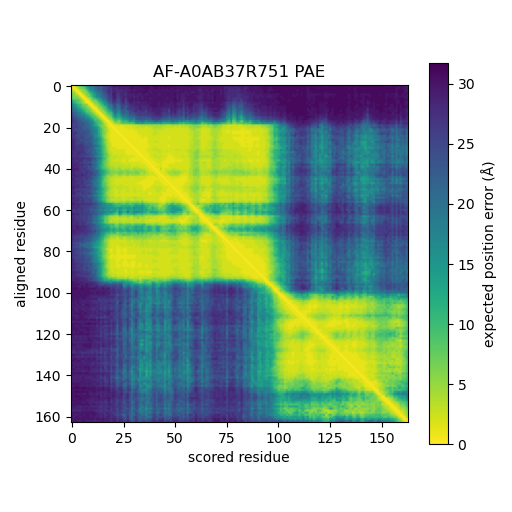 -8.408 -7.885 3.579 1.00 88.00 89 GLU A CA 1
ATOM 732 C C . GLU A 1 89 ? -8.253 -7.959 2.061 1.00 88.00 89 GLU A C 1
ATOM 734 O O . GLU A 1 89 ? -7.440 -8.743 1.564 1.00 88.00 89 GLU A O 1
ATOM 739 N N . GLU A 1 90 ? -8.986 -7.122 1.329 1.00 87.75 90 GLU A N 1
ATOM 740 C CA . GLU A 1 90 ? -8.870 -7.038 -0.122 1.00 87.75 90 GLU A CA 1
ATOM 741 C C . GLU A 1 90 ? -7.478 -6.558 -0.552 1.00 87.75 90 GLU A C 1
ATOM 743 O O . GLU A 1 90 ? -6.843 -7.185 -1.404 1.00 87.75 90 GLU A O 1
ATOM 748 N N . TRP A 1 91 ? -6.958 -5.503 0.080 1.00 86.56 91 TRP A N 1
ATOM 749 C CA . TRP A 1 91 ? -5.604 -5.014 -0.170 1.00 86.56 91 TRP A CA 1
ATOM 750 C C . TRP A 1 91 ? -4.552 -6.094 0.122 1.00 86.56 91 TRP A C 1
ATOM 752 O O . TRP A 1 91 ? -3.687 -6.370 -0.707 1.00 86.56 91 TRP A O 1
ATOM 762 N N . LEU A 1 92 ? -4.663 -6.793 1.256 1.00 82.06 92 LEU A N 1
ATOM 763 C CA . LEU A 1 92 ? -3.772 -7.895 1.624 1.00 82.06 92 LEU A CA 1
ATOM 764 C C . LEU A 1 92 ? -3.843 -9.039 0.607 1.00 82.06 92 LEU A C 1
ATOM 766 O O . LEU A 1 92 ? -2.811 -9.615 0.265 1.00 82.06 92 LEU A O 1
ATOM 770 N N . ALA A 1 93 ? -5.033 -9.375 0.108 1.00 80.25 93 ALA A N 1
ATOM 771 C CA . ALA A 1 93 ? -5.212 -10.393 -0.922 1.00 80.25 93 ALA A CA 1
ATOM 772 C C . ALA A 1 93 ? -4.568 -9.980 -2.256 1.00 80.25 93 ALA A C 1
ATOM 774 O O . ALA A 1 93 ? -3.888 -10.800 -2.876 1.00 80.25 93 ALA A O 1
ATOM 775 N N . ARG A 1 94 ? -4.700 -8.707 -2.655 1.00 72.50 94 ARG A N 1
ATOM 776 C CA . ARG A 1 94 ? -4.023 -8.129 -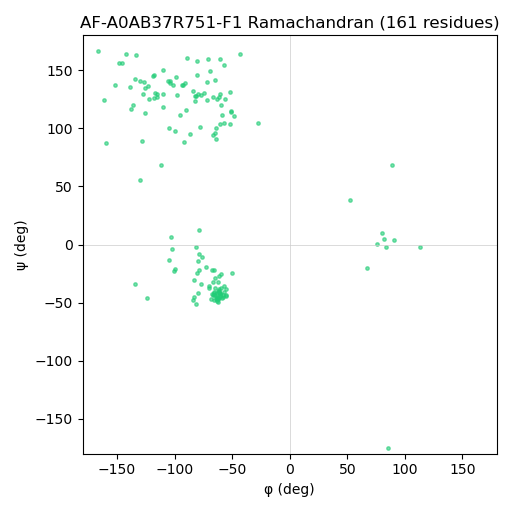3.831 1.00 72.50 94 ARG A CA 1
ATOM 777 C C . ARG A 1 94 ? -2.496 -8.178 -3.668 1.00 72.50 94 ARG A C 1
ATOM 779 O O . ARG A 1 94 ? -1.779 -8.648 -4.552 1.00 72.50 94 ARG A O 1
ATOM 786 N N . CYS A 1 95 ? -1.989 -7.787 -2.502 1.00 62.69 95 CYS A N 1
ATOM 787 C CA . CYS A 1 95 ? -0.557 -7.724 -2.198 1.00 62.69 95 CYS A CA 1
ATOM 788 C C . CYS A 1 95 ? 0.075 -9.073 -1.806 1.00 62.69 95 CYS A C 1
ATOM 790 O O . CYS A 1 95 ? 1.292 -9.154 -1.650 1.00 62.69 95 CYS A O 1
ATOM 792 N N . LYS A 1 96 ? -0.695 -10.169 -1.720 1.00 53.50 96 LYS A N 1
ATOM 793 C CA . LYS A 1 96 ? -0.125 -11.533 -1.733 1.00 53.50 96 LYS A CA 1
ATOM 794 C C . LYS A 1 96 ? 0.528 -11.871 -3.080 1.00 53.50 96 LYS A C 1
ATOM 796 O O . LYS A 1 96 ? 1.379 -12.755 -3.122 1.00 53.50 96 LYS A O 1
ATOM 801 N N . VAL A 1 97 ? 0.147 -11.182 -4.161 1.00 44.47 97 VAL A N 1
ATOM 802 C CA . VAL A 1 97 ? 0.618 -11.453 -5.532 1.00 44.47 97 VAL A CA 1
ATOM 803 C C . VAL A 1 97 ? 1.728 -10.489 -5.979 1.00 44.47 97 VAL A C 1
ATOM 805 O O . VAL A 1 97 ? 2.537 -10.847 -6.831 1.00 44.47 97 VAL A O 1
ATOM 808 N N . GLY A 1 98 ? 1.837 -9.301 -5.378 1.00 42.62 98 GLY A N 1
ATOM 809 C CA . GLY A 1 98 ? 2.824 -8.282 -5.751 1.00 42.62 98 GLY A CA 1
ATOM 810 C C . GLY A 1 98 ? 3.593 -7.756 -4.542 1.00 42.62 98 GLY A C 1
ATOM 811 O O . GLY A 1 98 ? 3.001 -7.521 -3.501 1.00 42.62 98 GLY A O 1
ATOM 812 N N . PHE A 1 99 ? 4.897 -7.523 -4.708 1.00 43.53 99 PHE A N 1
ATOM 813 C CA . PHE A 1 99 ? 5.859 -6.998 -3.721 1.00 43.53 99 PHE A CA 1
ATOM 814 C C . PHE A 1 99 ? 6.577 -8.013 -2.818 1.00 43.53 99 PHE A C 1
ATOM 816 O O . PHE A 1 99 ? 6.531 -7.994 -1.586 1.00 43.53 99 PHE A O 1
ATOM 823 N N . THR A 1 100 ? 7.440 -8.808 -3.450 1.00 37.69 100 THR A N 1
ATOM 824 C CA . THR A 1 100 ? 8.636 -9.379 -2.805 1.00 37.69 100 THR A CA 1
ATOM 825 C C . THR A 1 100 ? 9.802 -8.382 -2.689 1.00 37.69 100 THR A C 1
ATOM 827 O O . THR A 1 100 ? 10.925 -8.808 -2.445 1.00 37.69 100 THR A O 1
ATOM 830 N N . GLY A 1 101 ? 9.604 -7.077 -2.923 1.00 39.91 101 GLY A N 1
ATOM 831 C CA . GLY A 1 101 ? 10.693 -6.081 -3.018 1.00 39.91 101 GLY A CA 1
ATOM 832 C C . GLY A 1 101 ? 11.606 -6.265 -4.243 1.00 39.91 101 GLY A C 1
ATOM 833 O O . GLY A 1 101 ? 12.234 -5.324 -4.705 1.00 39.91 101 GLY A O 1
ATOM 834 N N . ARG A 1 102 ? 11.622 -7.461 -4.837 1.00 48.44 102 ARG A N 1
ATOM 835 C CA . ARG A 1 102 ? 12.062 -7.704 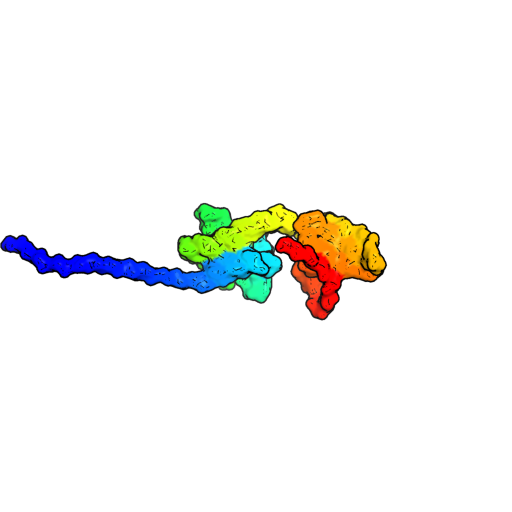-6.209 1.00 48.44 102 ARG A CA 1
ATOM 836 C C . ARG A 1 102 ? 10.937 -7.365 -7.171 1.00 48.44 102 ARG A C 1
ATOM 838 O O . ARG A 1 102 ? 9.833 -7.895 -7.025 1.00 48.44 102 ARG A O 1
ATOM 845 N N . LEU A 1 103 ? 11.256 -6.535 -8.162 1.00 57.03 103 LEU A N 1
ATOM 846 C CA . LEU A 1 103 ? 10.425 -6.365 -9.345 1.00 57.03 103 LEU A CA 1
ATOM 847 C C . LEU A 1 103 ? 10.146 -7.761 -9.934 1.00 57.03 103 LEU A C 1
ATOM 849 O O . LEU A 1 103 ? 11.074 -8.574 -10.042 1.00 57.03 103 LEU A O 1
ATOM 853 N N . PRO A 1 104 ? 8.881 -8.094 -10.242 1.00 63.06 104 PRO A N 1
ATOM 854 C CA . PRO A 1 104 ? 8.543 -9.375 -10.845 1.00 63.06 104 PRO A CA 1
ATOM 855 C C . PRO A 1 104 ? 9.320 -9.560 -12.148 1.00 63.06 104 PRO A C 1
ATOM 857 O O . PRO A 1 104 ? 9.703 -8.594 -12.807 1.00 63.06 104 PRO A O 1
ATOM 860 N N . LYS A 1 105 ? 9.546 -10.817 -12.540 1.00 76.56 105 LYS A N 1
ATOM 861 C CA . LYS A 1 105 ? 10.238 -11.118 -13.795 1.00 76.56 105 LYS A CA 1
ATOM 862 C C . LYS A 1 105 ? 9.466 -10.498 -14.962 1.00 76.56 105 LYS A C 1
ATOM 864 O O . LYS A 1 105 ? 8.368 -10.948 -15.297 1.00 76.56 105 LYS A O 1
ATOM 869 N N . VAL A 1 106 ? 10.065 -9.484 -15.571 1.00 85.69 106 VAL A N 1
ATOM 870 C CA . VAL A 1 106 ? 9.491 -8.774 -16.710 1.00 85.69 106 VAL A CA 1
ATOM 871 C C . VAL A 1 106 ? 9.722 -9.532 -18.009 1.00 85.69 106 VAL A C 1
ATOM 873 O O . VAL A 1 106 ? 10.637 -10.350 -18.140 1.00 85.69 106 VAL A O 1
ATOM 876 N N . ARG A 1 107 ? 8.878 -9.236 -18.988 1.00 89.12 107 ARG A N 1
ATOM 877 C CA . ARG A 1 107 ? 9.083 -9.571 -20.390 1.00 89.12 107 ARG A CA 1
ATOM 878 C C . ARG A 1 107 ? 9.165 -8.272 -21.162 1.00 89.12 107 ARG A C 1
ATOM 880 O O . ARG A 1 107 ? 8.252 -7.453 -21.072 1.00 89.12 107 ARG A O 1
ATOM 887 N N . ILE A 1 108 ? 10.246 -8.126 -21.916 1.00 93.12 108 ILE A N 1
ATOM 888 C CA . ILE A 1 108 ? 10.435 -7.018 -22.840 1.00 93.12 108 ILE A CA 1
ATOM 889 C C . ILE A 1 108 ? 10.338 -7.577 -24.253 1.00 93.12 108 ILE A C 1
ATOM 891 O O . ILE A 1 108 ? 10.967 -8.591 -24.557 1.00 93.12 108 ILE A O 1
ATOM 895 N N . HIS A 1 109 ? 9.521 -6.956 -25.094 1.00 93.00 109 HIS A N 1
ATOM 896 C CA . HIS A 1 109 ? 9.374 -7.357 -26.488 1.00 93.00 109 HIS A CA 1
ATOM 897 C C . HIS A 1 109 ? 9.129 -6.146 -27.384 1.00 93.00 109 HIS A C 1
ATOM 899 O O . HIS A 1 109 ? 8.669 -5.104 -26.926 1.00 93.00 109 HIS A O 1
ATOM 905 N N . TRP A 1 110 ? 9.459 -6.294 -28.662 1.00 93.00 110 TRP A N 1
ATOM 906 C CA . TRP A 1 110 ? 9.251 -5.275 -29.683 1.00 93.00 110 TRP A CA 1
ATOM 907 C C . TRP A 1 110 ? 7.963 -5.561 -30.452 1.00 93.00 110 TRP A C 1
ATOM 909 O O . TRP A 1 110 ? 7.774 -6.677 -30.939 1.00 93.00 110 TRP A O 1
ATOM 919 N N . ALA A 1 111 ? 7.087 -4.564 -30.568 1.00 91.25 111 ALA A N 1
ATOM 920 C CA . ALA A 1 111 ? 5.867 -4.653 -31.363 1.00 91.25 111 ALA A CA 1
ATOM 921 C C . ALA A 1 111 ? 5.450 -3.268 -31.872 1.00 91.25 111 ALA A C 1
ATOM 923 O O . ALA A 1 111 ? 5.472 -2.294 -31.122 1.00 91.25 111 ALA A O 1
ATOM 924 N N . ASN A 1 112 ? 5.035 -3.190 -33.140 1.00 89.12 112 ASN A N 1
ATOM 925 C CA . ASN A 1 112 ? 4.510 -1.971 -33.773 1.00 89.12 112 ASN A CA 1
ATOM 926 C C . ASN A 1 112 ? 5.423 -0.737 -33.639 1.00 89.12 112 ASN A C 1
ATOM 928 O O . ASN A 1 112 ? 4.940 0.371 -33.431 1.00 89.12 112 ASN A O 1
ATOM 932 N N . GLY A 1 113 ? 6.743 -0.917 -33.740 1.00 89.81 113 GLY A N 1
ATOM 933 C CA . GLY A 1 113 ? 7.684 0.204 -33.644 1.00 89.81 113 GLY A CA 1
ATOM 934 C C . GLY A 1 113 ? 7.988 0.670 -32.215 1.00 89.81 113 GLY A C 1
ATOM 935 O O . GLY A 1 113 ? 8.607 1.717 -32.050 1.00 89.81 113 GLY A O 1
ATOM 936 N N . VAL A 1 114 ? 7.551 -0.075 -31.192 1.00 91.81 114 VAL A N 1
ATOM 937 C CA . VAL A 1 114 ? 7.683 0.293 -29.776 1.00 91.81 114 VAL A CA 1
ATOM 938 C C . VAL A 1 114 ? 8.177 -0.903 -28.956 1.00 91.81 114 VAL A C 1
ATOM 940 O O . VAL A 1 114 ? 7.790 -2.052 -29.197 1.00 91.81 114 VAL A O 1
ATOM 943 N N . TRP A 1 115 ? 9.035 -0.642 -27.968 1.00 94.25 115 TRP A N 1
ATOM 944 C CA . TRP A 1 115 ? 9.396 -1.625 -26.950 1.00 94.25 115 TRP A CA 1
ATOM 945 C C . TRP A 1 115 ? 8.366 -1.623 -25.832 1.00 94.25 115 TRP A C 1
ATOM 947 O O . TRP A 1 115 ? 8.033 -0.576 -25.287 1.00 94.25 115 TRP A O 1
ATOM 957 N N . TRP A 1 116 ? 7.911 -2.811 -25.459 1.00 91.56 116 TRP A N 1
ATOM 958 C CA . TRP A 1 116 ? 6.924 -3.031 -24.412 1.00 91.56 116 TRP A CA 1
ATOM 959 C C . TRP A 1 116 ? 7.533 -3.835 -23.275 1.00 91.56 116 TRP A C 1
ATOM 961 O O . TRP A 1 116 ? 8.093 -4.906 -23.512 1.00 91.56 116 TRP A O 1
ATOM 971 N N . CYS A 1 117 ? 7.373 -3.361 -22.043 1.00 88.75 117 CYS A N 1
ATOM 972 C CA . CYS A 1 117 ? 7.759 -4.049 -20.818 1.00 88.75 117 CYS A CA 1
ATOM 973 C C . CYS A 1 117 ? 6.517 -4.370 -19.984 1.00 88.75 117 CYS A C 1
ATOM 975 O O . CYS A 1 117 ? 5.713 -3.488 -19.691 1.00 88.75 117 CYS A O 1
ATOM 977 N N . MET A 1 118 ? 6.356 -5.633 -19.593 1.00 87.56 118 MET A N 1
ATOM 978 C CA . MET A 1 118 ? 5.214 -6.086 -18.798 1.00 87.56 118 MET A CA 1
ATOM 979 C C . MET A 1 118 ? 5.592 -7.236 -17.865 1.00 87.56 118 MET A C 1
ATOM 981 O O . MET A 1 118 ? 6.508 -8.011 -18.150 1.00 87.56 118 MET A O 1
ATOM 985 N N . ALA A 1 119 ? 4.837 -7.409 -16.783 1.00 81.25 119 ALA A N 1
ATOM 986 C CA . ALA A 1 119 ? 4.949 -8.565 -15.899 1.00 81.25 119 ALA A CA 1
ATOM 987 C C . ALA A 1 119 ? 3.637 -9.353 -15.870 1.00 81.25 119 ALA A C 1
ATOM 989 O O . ALA A 1 119 ? 2.543 -8.793 -15.937 1.00 81.25 119 ALA A O 1
ATOM 990 N N . LYS A 1 120 ? 3.741 -10.681 -15.761 1.00 73.38 120 LYS A N 1
ATOM 991 C CA . LYS A 1 120 ? 2.564 -11.552 -15.659 1.00 73.38 120 LYS A CA 1
ATOM 992 C C . LYS A 1 120 ? 1.774 -11.190 -14.397 1.00 73.38 120 LYS A C 1
ATOM 994 O O . LYS A 1 120 ? 2.344 -11.188 -13.312 1.00 73.38 120 LYS A O 1
ATOM 999 N N . GLY A 1 121 ? 0.476 -10.928 -14.549 1.00 66.62 121 GLY A N 1
ATOM 1000 C CA . GLY A 1 121 ? -0.405 -10.566 -13.434 1.00 66.62 121 GLY A CA 1
ATOM 1001 C C . GLY A 1 121 ? -0.343 -9.094 -13.014 1.00 66.62 121 GLY A C 1
ATOM 1002 O O . GLY A 1 121 ? -1.005 -8.738 -12.049 1.00 66.62 121 GLY A O 1
ATOM 1003 N N . HIS A 1 122 ? 0.403 -8.242 -13.729 1.00 67.94 122 HIS A N 1
ATOM 1004 C CA . HIS A 1 122 ? 0.369 -6.793 -13.528 1.00 67.94 122 HIS A CA 1
ATOM 1005 C C . HIS A 1 122 ? -0.485 -6.106 -14.605 1.00 67.94 122 HIS A C 1
ATOM 1007 O O . HIS A 1 122 ? -0.356 -6.449 -15.782 1.00 67.94 122 HIS A O 1
ATOM 1013 N N . PRO A 1 123 ? -1.327 -5.125 -14.230 1.00 67.50 123 PRO A N 1
ATOM 1014 C CA . PRO A 1 123 ? -2.224 -4.439 -15.166 1.00 67.50 123 PRO A CA 1
ATOM 1015 C C . PRO A 1 123 ? -1.526 -3.364 -16.020 1.00 67.50 123 PRO A C 1
ATOM 1017 O O . PRO A 1 123 ? -2.135 -2.828 -16.946 1.00 67.50 123 PRO A O 1
ATOM 1020 N N . TRP A 1 124 ? -0.259 -3.061 -15.721 1.00 74.12 124 TRP A N 1
ATOM 1021 C CA . TRP A 1 124 ? 0.524 -1.997 -16.349 1.00 74.12 124 TRP A CA 1
ATOM 1022 C C . TRP A 1 124 ? 1.570 -2.543 -17.320 1.00 74.12 124 TRP A C 1
ATOM 1024 O O . TRP A 1 124 ? 2.264 -3.522 -17.016 1.00 74.12 124 TRP A O 1
ATOM 1034 N N . ALA A 1 125 ? 1.732 -1.851 -18.447 1.00 83.50 125 ALA A N 1
ATOM 1035 C CA . ALA A 1 125 ? 2.823 -2.036 -19.396 1.00 83.50 125 ALA A CA 1
ATOM 1036 C C . ALA A 1 125 ? 3.574 -0.710 -19.604 1.00 83.50 125 ALA A C 1
ATOM 1038 O O . ALA A 1 125 ? 2.956 0.344 -19.744 1.00 83.50 125 ALA A O 1
ATOM 1039 N N . GLY A 1 126 ? 4.905 -0.757 -19.618 1.00 87.56 126 GLY A N 1
ATOM 1040 C CA . GLY A 1 126 ? 5.743 0.384 -19.990 1.00 87.56 126 GLY A CA 1
ATOM 1041 C C . GLY A 1 126 ? 6.082 0.338 -21.470 1.00 87.56 126 GLY A C 1
ATOM 1042 O O . GLY A 1 126 ? 6.404 -0.731 -21.990 1.00 87.56 126 GLY A O 1
ATOM 1043 N N . ALA A 1 127 ? 6.012 1.487 -22.131 1.00 89.81 127 ALA A N 1
ATOM 1044 C CA . ALA A 1 127 ? 6.398 1.660 -23.523 1.00 89.81 127 ALA A CA 1
ATOM 1045 C C . ALA A 1 127 ? 7.679 2.500 -23.624 1.00 89.81 127 ALA A C 1
ATOM 1047 O O . ALA A 1 127 ? 7.933 3.352 -22.771 1.00 89.81 127 ALA A O 1
ATOM 1048 N N . GLY A 1 128 ? 8.488 2.263 -24.656 1.00 89.00 128 GLY A N 1
ATOM 1049 C CA . GLY A 1 128 ? 9.695 3.048 -24.895 1.00 89.00 128 GLY A CA 1
ATOM 1050 C C . GLY A 1 128 ? 10.308 2.847 -26.276 1.00 89.00 128 GLY A C 1
ATOM 1051 O O . GLY A 1 128 ? 9.980 1.905 -27.000 1.00 89.00 128 GLY A O 1
ATOM 1052 N N . ILE A 1 129 ? 11.229 3.743 -26.632 1.00 91.44 129 ILE A N 1
ATOM 1053 C CA . ILE A 1 129 ? 12.001 3.663 -27.883 1.00 91.44 129 ILE A CA 1
ATOM 1054 C C . ILE A 1 129 ? 13.169 2.671 -27.782 1.00 91.44 129 ILE A C 1
ATOM 1056 O O . ILE A 1 129 ? 13.700 2.231 -28.799 1.00 91.44 129 ILE A O 1
ATOM 1060 N N . SER A 1 130 ? 13.518 2.251 -26.563 1.00 92.31 130 SER A N 1
ATOM 1061 C CA . SER A 1 130 ? 14.478 1.187 -26.276 1.00 92.31 130 SER A CA 1
ATOM 1062 C C . SER A 1 130 ? 13.939 0.206 -25.217 1.00 92.31 130 SER A C 1
ATOM 1064 O O . SER A 1 130 ? 13.009 0.542 -24.473 1.00 92.31 130 SER A O 1
ATOM 1066 N N . PRO A 1 131 ? 14.529 -1.001 -25.087 1.00 90.50 131 PRO A N 1
ATOM 1067 C CA . PRO A 1 131 ? 14.205 -1.928 -24.002 1.00 90.50 131 PRO A CA 1
ATOM 1068 C C . PRO A 1 131 ? 14.365 -1.300 -22.611 1.00 90.50 131 PRO A C 1
ATOM 1070 O O . PRO A 1 131 ? 13.559 -1.560 -21.719 1.00 90.50 131 PRO A O 1
ATOM 1073 N N . ALA A 1 132 ? 15.399 -0.469 -22.434 1.00 89.31 132 ALA A N 1
ATOM 1074 C CA . ALA A 1 132 ? 15.681 0.221 -21.180 1.00 89.31 132 ALA A CA 1
ATOM 1075 C C . ALA A 1 132 ? 14.605 1.265 -20.860 1.00 89.31 132 ALA A C 1
ATOM 1077 O O . ALA A 1 132 ? 14.124 1.308 -19.730 1.00 89.31 132 ALA A O 1
ATOM 1078 N N . ASP A 1 133 ? 14.158 2.032 -21.858 1.00 86.88 133 ASP A N 1
ATOM 1079 C CA . ASP A 1 133 ? 13.093 3.026 -21.679 1.00 86.88 133 ASP A CA 1
ATOM 1080 C C . ASP A 1 133 ? 11.765 2.363 -21.321 1.00 86.88 133 ASP A C 1
ATOM 1082 O O . ASP A 1 133 ? 11.080 2.793 -20.394 1.00 86.88 133 ASP A O 1
ATOM 1086 N N . ALA A 1 134 ? 11.428 1.262 -21.999 1.00 88.75 134 ALA A N 1
ATOM 1087 C CA . ALA A 1 134 ? 10.230 0.491 -21.692 1.00 88.75 134 ALA A CA 1
ATOM 1088 C C . ALA A 1 134 ? 10.279 -0.075 -20.264 1.00 88.75 134 ALA A C 1
ATOM 1090 O O . ALA A 1 134 ? 9.284 -0.019 -19.538 1.00 88.75 134 ALA A O 1
ATOM 1091 N N . TYR A 1 135 ? 11.439 -0.589 -19.839 1.00 87.69 135 TYR A N 1
ATOM 1092 C CA . TYR A 1 135 ? 11.644 -1.067 -18.473 1.00 87.69 135 TYR A CA 1
ATOM 1093 C C . TYR A 1 135 ? 11.507 0.051 -17.443 1.0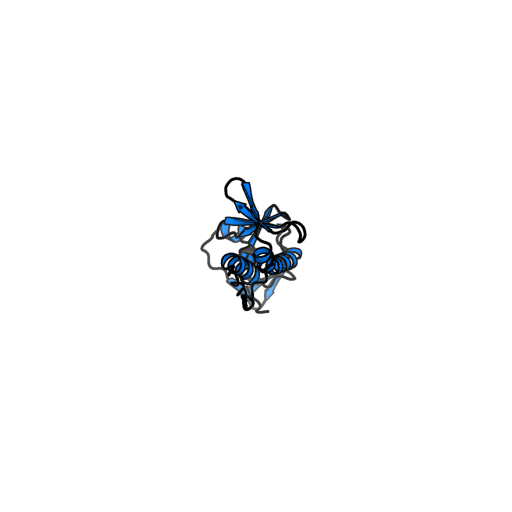0 87.69 135 TYR A C 1
ATOM 1095 O O . TYR A 1 135 ? 10.768 -0.124 -16.481 1.00 87.69 135 TYR A O 1
ATOM 1103 N N . ARG A 1 136 ? 12.162 1.192 -17.666 1.00 83.38 136 ARG A N 1
ATOM 1104 C CA . ARG A 1 136 ? 12.120 2.374 -16.794 1.00 83.38 136 ARG A CA 1
ATOM 1105 C C . ARG A 1 136 ? 10.705 2.929 -16.666 1.00 83.38 136 ARG A C 1
ATOM 1107 O O . ARG A 1 136 ? 10.250 3.218 -15.563 1.00 83.38 136 ARG A O 1
ATOM 1114 N N . SER A 1 137 ? 9.982 3.022 -17.781 1.00 83.12 137 SER A N 1
ATOM 1115 C CA . SER A 1 137 ? 8.582 3.442 -17.790 1.00 83.12 137 SER A CA 1
ATOM 1116 C C . SER A 1 137 ? 7.704 2.479 -16.980 1.00 83.12 137 SER A C 1
ATOM 1118 O O . SER A 1 137 ? 6.939 2.900 -16.112 1.00 83.12 137 SER A O 1
ATOM 1120 N N . TRP A 1 138 ? 7.874 1.167 -17.185 1.00 85.00 138 TRP A N 1
ATOM 1121 C CA . TRP A 1 138 ? 7.131 0.140 -16.452 1.00 85.00 138 TRP A CA 1
ATOM 1122 C C . TRP A 1 138 ? 7.477 0.105 -14.956 1.00 85.00 138 TRP A C 1
ATOM 1124 O O . TRP A 1 138 ? 6.569 0.085 -14.126 1.00 85.00 138 TRP A O 1
ATOM 1134 N N . SER A 1 139 ? 8.766 0.111 -14.595 1.00 77.44 139 SER A N 1
ATOM 1135 C CA . SER A 1 139 ? 9.227 0.002 -13.206 1.00 77.44 139 SER A CA 1
ATOM 1136 C C . SER A 1 139 ? 8.723 1.180 -12.385 1.00 77.44 139 SER A C 1
ATOM 1138 O O . SER A 1 139 ? 8.232 0.984 -11.277 1.00 77.44 139 SER A O 1
ATOM 1140 N N . ARG A 1 140 ? 8.722 2.385 -12.962 1.00 74.50 140 ARG A N 1
ATOM 1141 C CA . ARG A 1 140 ? 8.145 3.578 -12.341 1.00 74.50 140 ARG A CA 1
ATOM 1142 C C . ARG A 1 140 ? 6.626 3.532 -12.268 1.00 74.50 140 ARG A C 1
ATOM 1144 O O . ARG A 1 140 ? 6.078 3.967 -11.262 1.00 74.50 140 ARG A O 1
ATOM 1151 N N . ALA A 1 141 ? 5.932 2.966 -13.254 1.00 70.25 141 ALA A N 1
ATOM 1152 C CA . ALA A 1 141 ? 4.484 2.755 -13.161 1.00 70.25 141 ALA A CA 1
ATOM 1153 C C . ALA A 1 141 ? 4.123 1.950 -11.905 1.00 70.25 141 ALA A C 1
ATOM 1155 O O . ALA A 1 141 ? 3.215 2.317 -11.161 1.00 70.25 141 ALA A O 1
ATOM 1156 N N . VAL A 1 142 ? 4.887 0.887 -11.635 1.00 66.62 142 VAL A N 1
ATOM 1157 C CA . VAL A 1 142 ? 4.564 -0.103 -10.600 1.00 66.62 142 VAL A CA 1
ATOM 1158 C C . VAL A 1 142 ? 5.355 0.047 -9.298 1.00 66.62 142 VAL A C 1
ATOM 1160 O O . VAL A 1 142 ? 5.089 -0.709 -8.372 1.00 66.62 142 VAL A O 1
ATOM 1163 N N . SER A 1 143 ? 6.314 0.976 -9.198 1.00 62.94 143 SER A N 1
ATOM 1164 C CA . SER A 1 143 ? 7.161 1.169 -8.011 1.00 62.94 143 SER A CA 1
ATOM 1165 C C . SER A 1 143 ? 7.372 2.646 -7.674 1.00 62.94 143 SER A C 1
ATOM 1167 O O . SER A 1 143 ? 8.023 3.394 -8.403 1.00 62.94 143 SER A O 1
ATOM 1169 N N . ILE A 1 144 ? 6.893 3.055 -6.496 1.00 57.09 144 ILE A N 1
ATOM 1170 C CA . ILE A 1 144 ? 7.122 4.401 -5.946 1.00 57.09 144 ILE A CA 1
ATOM 1171 C C . ILE A 1 144 ? 8.605 4.665 -5.643 1.00 57.09 144 ILE A C 1
ATOM 1173 O O . ILE A 1 144 ? 9.062 5.804 -5.727 1.00 57.09 144 ILE A O 1
ATOM 1177 N N . GLN A 1 145 ? 9.371 3.617 -5.320 1.00 58.34 145 GLN A N 1
ATOM 1178 C CA . GLN A 1 145 ? 10.807 3.722 -5.069 1.00 58.34 145 GLN A CA 1
ATOM 1179 C C . GLN A 1 145 ? 11.553 4.120 -6.348 1.00 58.34 145 GLN A C 1
ATOM 1181 O O . GLN A 1 145 ? 12.379 5.027 -6.316 1.00 58.34 145 GLN A O 1
ATOM 1186 N N . GLU A 1 146 ? 11.193 3.513 -7.480 1.00 63.97 146 GLU A N 1
ATOM 1187 C CA . GLU A 1 146 ? 11.770 3.828 -8.794 1.00 63.97 146 GLU A CA 1
ATOM 1188 C C . GLU A 1 146 ? 11.391 5.243 -9.263 1.00 63.97 146 GLU A C 1
ATOM 1190 O O . GLU A 1 146 ? 12.194 5.916 -9.907 1.00 63.97 146 GLU A O 1
ATOM 1195 N N . ARG A 1 147 ? 10.193 5.739 -8.906 1.00 63.38 147 ARG A N 1
ATOM 1196 C CA . ARG A 1 147 ? 9.797 7.137 -9.177 1.00 63.38 147 ARG A CA 1
ATOM 1197 C C . ARG A 1 147 ? 10.651 8.140 -8.398 1.00 63.38 147 ARG A C 1
ATOM 1199 O O . ARG A 1 147 ? 11.045 9.161 -8.949 1.00 63.38 147 ARG A O 1
ATOM 1206 N N . LYS A 1 148 ? 10.939 7.856 -7.124 1.00 59.03 148 LYS A N 1
ATOM 1207 C CA . LYS A 1 148 ? 11.667 8.775 -6.231 1.00 59.03 148 LYS A CA 1
ATOM 1208 C C . LYS A 1 148 ? 13.185 8.789 -6.446 1.00 59.03 148 LYS A C 1
ATOM 1210 O O . LYS A 1 148 ? 13.820 9.755 -6.043 1.00 59.03 148 LYS A O 1
ATOM 1215 N N . TYR A 1 149 ? 13.765 7.736 -7.025 1.00 59.81 149 TYR A N 1
ATOM 1216 C CA . TYR A 1 149 ? 15.221 7.553 -7.052 1.00 59.81 149 TYR A CA 1
ATOM 1217 C C . TYR A 1 149 ? 15.962 8.420 -8.087 1.00 59.81 149 TYR A C 1
ATOM 1219 O O . TYR A 1 149 ? 17.071 8.858 -7.805 1.00 59.81 149 TYR A O 1
ATOM 1227 N N . GLU A 1 150 ? 15.377 8.705 -9.256 1.00 54.91 150 GLU A N 1
ATOM 1228 C CA . GLU A 1 150 ? 16.139 9.317 -10.365 1.00 54.91 150 GLU A CA 1
ATOM 1229 C C . GLU A 1 150 ? 15.571 10.629 -10.915 1.00 54.91 150 GLU A C 1
ATOM 1231 O O . GLU A 1 150 ? 16.332 11.556 -11.157 1.00 54.91 150 GLU A O 1
ATOM 1236 N N . THR A 1 151 ? 14.261 10.719 -11.172 1.00 63.59 151 THR A N 1
ATOM 1237 C CA . THR A 1 151 ? 13.642 11.890 -11.845 1.00 63.59 151 THR A CA 1
ATOM 1238 C C . THR A 1 151 ? 12.141 11.917 -11.526 1.00 63.59 151 THR A C 1
ATOM 1240 O O . THR A 1 151 ? 11.350 11.315 -12.254 1.00 63.59 151 THR A O 1
ATOM 1243 N N . PRO A 1 152 ? 11.739 12.543 -10.407 1.00 60.44 152 PRO A N 1
ATOM 1244 C CA . PRO A 1 152 ? 10.359 12.492 -9.921 1.00 60.44 152 PRO A CA 1
ATOM 1245 C C . PRO A 1 152 ? 9.348 13.223 -10.820 1.00 60.44 152 PRO A C 1
ATOM 1247 O O . PRO A 1 152 ? 8.170 12.879 -10.782 1.00 60.44 152 PRO A O 1
ATOM 1250 N N . ASP A 1 153 ? 9.804 14.164 -11.652 1.00 66.31 153 ASP A N 1
ATOM 1251 C CA . ASP A 1 153 ? 8.939 15.051 -12.448 1.00 66.31 153 ASP A CA 1
ATOM 1252 C C . ASP A 1 153 ? 8.840 14.665 -13.939 1.00 66.31 153 ASP A C 1
ATOM 1254 O O . ASP A 1 153 ? 8.261 15.394 -14.745 1.00 66.31 153 ASP A O 1
ATOM 1258 N N . GLU A 1 154 ? 9.419 13.532 -14.347 1.00 66.88 154 GLU A N 1
ATOM 1259 C CA . GLU A 1 154 ? 9.427 13.113 -15.752 1.00 66.88 154 GLU A CA 1
ATOM 1260 C C . GLU A 1 154 ? 8.109 12.416 -16.149 1.00 66.88 154 GLU A C 1
ATOM 1262 O O . GLU A 1 154 ? 7.709 11.444 -15.496 1.00 66.88 154 GLU A O 1
ATOM 1267 N N . PRO A 1 155 ? 7.436 12.847 -17.236 1.00 63.12 155 PRO A N 1
ATOM 1268 C CA . PRO A 1 155 ? 6.218 12.199 -17.709 1.00 63.12 155 PRO A CA 1
ATOM 1269 C C . PRO A 1 155 ? 6.511 10.784 -18.230 1.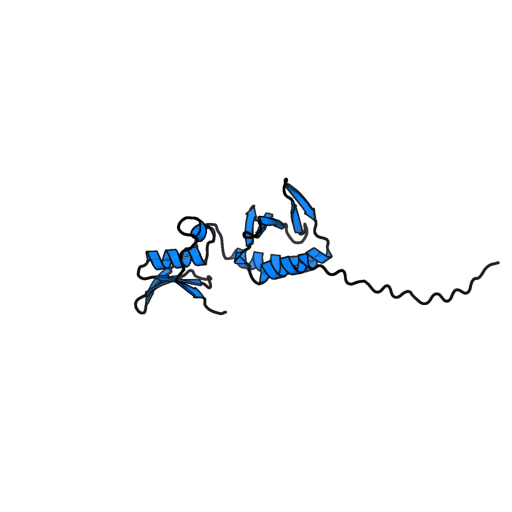00 63.12 155 PRO A C 1
ATOM 1271 O O . PRO A 1 155 ? 7.358 10.580 -19.099 1.00 63.12 155 PRO A O 1
ATOM 1274 N N . LEU A 1 156 ? 5.782 9.794 -17.707 1.00 63.91 156 LEU A N 1
ATOM 1275 C CA . LEU A 1 156 ? 5.958 8.379 -18.046 1.00 63.91 156 LEU A CA 1
ATOM 1276 C C . LEU A 1 156 ? 5.019 7.951 -19.179 1.00 63.91 156 LEU A C 1
ATOM 1278 O O . LEU A 1 156 ? 3.826 8.250 -19.155 1.00 63.91 156 LEU A O 1
ATOM 1282 N N . GLN A 1 157 ? 5.538 7.178 -20.137 1.00 72.62 157 GLN A N 1
ATOM 1283 C CA . GLN A 1 157 ? 4.738 6.560 -21.200 1.00 72.62 157 GLN A CA 1
ATOM 1284 C C . GLN A 1 157 ? 4.275 5.162 -20.785 1.00 72.62 157 GLN A C 1
ATOM 1286 O O . GLN A 1 157 ? 4.942 4.154 -21.040 1.00 72.62 157 GLN A O 1
ATOM 1291 N N . VAL A 1 158 ? 3.129 5.111 -20.117 1.00 62.72 158 VAL A N 1
ATOM 1292 C CA . VAL A 1 158 ? 2.541 3.886 -19.565 1.00 62.72 158 VAL A CA 1
ATOM 1293 C C . VAL A 1 158 ? 1.192 3.587 -20.199 1.00 62.72 158 VAL A C 1
ATOM 1295 O O . VAL A 1 158 ? 0.426 4.490 -20.524 1.00 62.72 158 VAL A O 1
ATOM 1298 N N . TRP A 1 159 ? 0.899 2.300 -20.353 1.00 66.62 159 TRP A N 1
ATOM 1299 C CA . TRP A 1 159 ? -0.405 1.801 -20.773 1.00 66.62 159 TRP A CA 1
ATOM 1300 C C . TRP A 1 159 ? -1.038 0.994 -19.644 1.00 66.62 159 TRP A C 1
ATOM 1302 O O . TRP A 1 159 ? -0.414 0.078 -19.096 1.00 66.62 159 TRP A O 1
ATOM 1312 N N . SER A 1 160 ? -2.290 1.314 -19.323 1.00 51.75 160 SER A N 1
ATOM 1313 C CA . SER A 1 160 ? -3.158 0.476 -18.502 1.00 51.75 160 SER A CA 1
ATOM 1314 C C . SER A 1 160 ? -4.098 -0.324 -19.387 1.00 51.75 160 SER A C 1
ATOM 1316 O O . SER A 1 160 ? -4.608 0.153 -20.402 1.00 51.75 160 SER A O 1
ATOM 1318 N N . ARG A 1 161 ? -4.372 -1.555 -18.970 1.00 44.91 161 ARG A N 1
ATOM 1319 C CA . ARG A 1 161 ? -5.562 -2.263 -19.427 1.00 44.91 161 ARG A CA 1
ATOM 1320 C C . ARG A 1 161 ? -6.686 -1.940 -18.446 1.00 44.91 161 ARG A C 1
ATOM 1322 O O . ARG A 1 161 ? -6.573 -2.308 -17.281 1.00 44.91 161 ARG A O 1
ATOM 1329 N N . ALA A 1 162 ? -7.739 -1.259 -18.903 1.00 38.22 162 ALA A N 1
ATOM 1330 C CA . ALA A 1 162 ? -8.980 -1.180 -18.136 1.00 38.22 162 ALA A CA 1
ATOM 1331 C C . ALA A 1 162 ? -9.492 -2.617 -17.937 1.00 38.22 162 ALA A C 1
ATOM 1333 O O . ALA A 1 162 ? -9.634 -3.358 -18.917 1.00 38.22 162 ALA A O 1
ATOM 1334 N N . LEU A 1 163 ? -9.627 -3.030 -16.676 1.00 38.00 163 LEU A N 1
ATOM 1335 C CA . LEU A 1 163 ? -10.222 -4.309 -16.292 1.00 38.00 163 LEU A CA 1
ATOM 1336 C C . LEU A 1 163 ? -11.732 -4.149 -16.157 1.00 38.00 163 LEU A C 1
ATOM 1338 O O 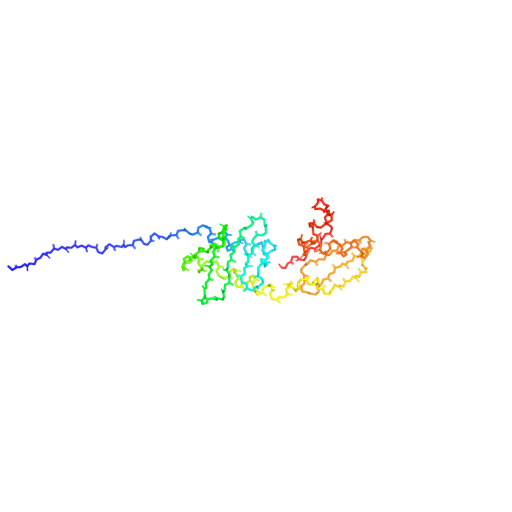. LEU A 1 163 ? -12.149 -3.108 -15.606 1.00 38.00 163 LEU A O 1
#